Protein AF-A0A6G1T717-F1 (afdb_monomer)

Organism: Acidianus ambivalens (NCBI:txid2283)

Secondary structure (DSSP, 8-state):
-TGGGTPPPHHHHHHHHHHHHTT--SSSPPTTSSB--EEETTEEEPPB-GGGGGGG-PPPSS--SSPPTT-----------S---------TT--------

pLDDT: mean 82.43, std 9.7, range [46.97, 95.69]

Sequence (101 aa):
AIQAGGGAGLGDATGRWGTAVALLPVPGSPSGFAYPARTDSGFSIPALNGPSYSSQRSMPTSVPATLQGFGQFPVARGTKAGTYSETITVPAYSTVSIIIH

Solvent-accessible surface area (backbone atoms only — not comparable to full-atom values): 6892 Å² total; per-residue (Å²): 110,59,49,82,72,76,41,68,48,73,67,56,46,51,54,39,48,45,29,58,71,49,34,39,38,47,75,67,44,56,92,76,44,41,42,63,59,47,75,57,98,89,42,81,43,75,54,52,49,24,65,84,47,53,90,81,54,90,71,74,90,66,86,61,88,69,72,56,90,92,58,78,84,58,78,84,87,72,91,79,79,84,89,83,86,84,89,81,91,74,48,84,98,65,86,89,84,88,86,82,101

Structure (mmCIF, N/CA/C/O backbone):
data_AF-A0A6G1T717-F1
#
_entry.id   AF-A0A6G1T717-F1
#
loop_
_atom_site.group_PDB
_atom_site.id
_atom_site.type_symbol
_atom_site.label_atom_id
_atom_site.label_alt_id
_atom_site.label_comp_id
_atom_site.label_asym_id
_atom_site.label_entity_id
_atom_site.label_seq_id
_atom_site.pdbx_PDB_ins_code
_atom_site.Cartn_x
_atom_site.Cartn_y
_atom_site.Cartn_z
_atom_site.occupancy
_atom_site.B_iso_or_equiv
_atom_site.auth_seq_id
_atom_site.auth_comp_id
_atom_site.auth_asym_id
_atom_site.auth_atom_id
_atom_site.pdbx_PDB_model_num
ATOM 1 N N . ALA A 1 1 ? 21.125 9.984 -5.805 1.00 52.44 1 ALA A N 1
ATOM 2 C CA . ALA A 1 1 ? 21.301 9.093 -6.972 1.00 52.44 1 ALA A CA 1
ATOM 3 C C . ALA A 1 1 ? 19.981 8.852 -7.717 1.00 52.44 1 ALA A C 1
ATOM 5 O O . ALA A 1 1 ? 19.882 9.314 -8.839 1.00 52.44 1 ALA A O 1
ATOM 6 N N . ILE A 1 2 ? 18.951 8.237 -7.106 1.00 48.66 2 ILE A N 1
ATOM 7 C CA . ILE A 1 2 ? 17.668 7.921 -7.786 1.00 48.66 2 ILE A CA 1
ATOM 8 C C . ILE A 1 2 ? 16.903 9.177 -8.260 1.00 48.66 2 ILE A C 1
ATOM 10 O O . ILE A 1 2 ? 16.562 9.269 -9.433 1.00 48.66 2 ILE A O 1
ATOM 14 N N . GLN A 1 3 ? 16.701 10.180 -7.394 1.00 46.97 3 GLN A N 1
ATOM 15 C CA . GLN A 1 3 ? 16.028 11.438 -7.779 1.00 46.97 3 GLN A CA 1
ATOM 16 C C . GLN A 1 3 ? 16.801 12.244 -8.837 1.00 46.97 3 GLN A C 1
ATOM 18 O O . GLN A 1 3 ? 16.205 12.833 -9.730 1.00 46.97 3 GLN A O 1
ATOM 23 N N . ALA A 1 4 ? 18.136 12.244 -8.763 1.00 49.06 4 ALA A N 1
ATOM 24 C CA . ALA A 1 4 ? 18.994 13.009 -9.673 1.00 49.06 4 ALA A CA 1
ATOM 25 C C . ALA A 1 4 ? 18.978 12.476 -11.121 1.00 49.06 4 ALA A C 1
ATOM 27 O O . ALA A 1 4 ? 19.350 13.202 -12.034 1.00 49.06 4 ALA A O 1
ATOM 28 N N . GLY A 1 5 ? 18.528 11.234 -11.333 1.00 53.25 5 GLY A N 1
ATOM 29 C CA . GLY A 1 5 ? 18.289 10.651 -12.657 1.00 53.25 5 GLY A CA 1
ATOM 30 C C . GLY A 1 5 ? 16.833 10.749 -13.131 1.00 53.25 5 GLY A C 1
ATOM 31 O O . GLY A 1 5 ? 16.454 10.005 -14.028 1.00 53.25 5 GLY A O 1
ATOM 32 N N . GLY A 1 6 ? 15.999 11.588 -12.499 1.00 57.72 6 GLY A N 1
ATOM 33 C CA . GLY A 1 6 ? 14.564 11.700 -12.800 1.00 57.72 6 GLY A CA 1
ATOM 34 C C . GLY A 1 6 ? 13.689 10.614 -12.157 1.00 57.72 6 GLY A C 1
ATOM 35 O O . GLY A 1 6 ? 12.521 10.468 -12.512 1.00 57.72 6 GLY A O 1
ATOM 36 N N . GLY A 1 7 ? 14.240 9.832 -11.224 1.00 63.00 7 GLY A N 1
ATOM 37 C CA . GLY A 1 7 ? 13.508 8.799 -10.493 1.00 63.00 7 GLY A CA 1
ATOM 38 C C . GLY A 1 7 ? 12.598 9.356 -9.393 1.00 63.00 7 GLY A C 1
ATOM 39 O O . GLY A 1 7 ? 12.744 10.494 -8.947 1.00 63.00 7 GLY A O 1
ATOM 40 N N . ALA A 1 8 ? 11.670 8.516 -8.928 1.00 69.56 8 ALA A N 1
ATOM 41 C CA . ALA A 1 8 ? 10.727 8.849 -7.860 1.00 69.56 8 ALA A CA 1
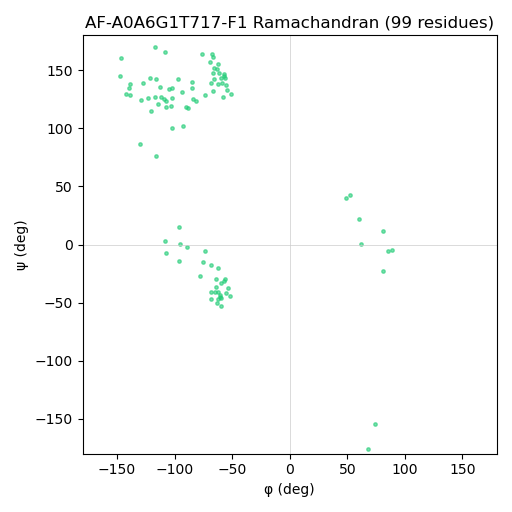ATOM 42 C C . ALA A 1 8 ? 11.446 9.287 -6.569 1.00 69.56 8 ALA A C 1
ATOM 44 O O . ALA A 1 8 ? 12.510 8.758 -6.225 1.00 69.56 8 ALA A O 1
ATOM 45 N N . GLY A 1 9 ? 10.856 10.237 -5.835 1.00 80.38 9 GLY A N 1
ATOM 46 C CA . GLY A 1 9 ? 11.368 10.615 -4.522 1.00 80.38 9 GLY A CA 1
ATOM 47 C C . GLY A 1 9 ? 11.210 9.509 -3.485 1.00 80.38 9 GLY A C 1
ATOM 48 O O . GLY A 1 9 ? 10.444 8.574 -3.690 1.00 80.38 9 GLY A O 1
ATOM 49 N N . LEU A 1 10 ? 11.918 9.607 -2.352 1.00 79.88 10 LEU A N 1
ATOM 50 C CA . LEU A 1 10 ? 11.825 8.595 -1.287 1.00 79.88 10 LEU A CA 1
ATOM 51 C C . LEU A 1 10 ? 10.3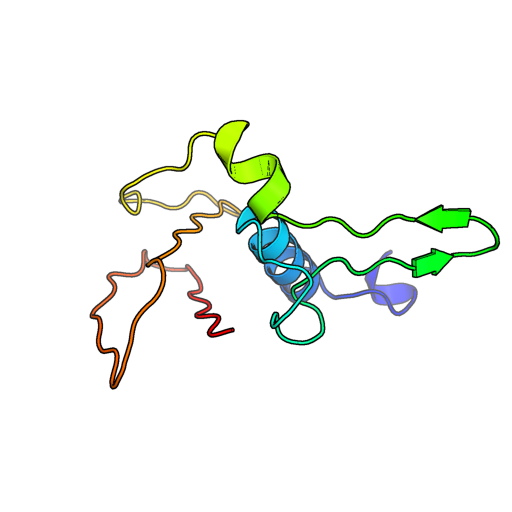75 8.389 -0.823 1.00 79.88 10 LEU A C 1
ATOM 53 O O . LEU A 1 10 ? 9.953 7.249 -0.646 1.00 79.88 10 LEU A O 1
ATOM 57 N N . GLY A 1 11 ? 9.609 9.475 -0.673 1.00 75.81 11 GLY A N 1
ATOM 58 C CA . GLY A 1 11 ? 8.187 9.412 -0.326 1.00 75.81 11 GLY A CA 1
ATOM 59 C C . GLY A 1 11 ? 7.377 8.634 -1.365 1.00 75.81 11 GLY A C 1
ATOM 60 O O . GLY A 1 11 ? 6.728 7.650 -1.021 1.00 75.81 11 GLY A O 1
ATOM 61 N N . ASP A 1 12 ? 7.500 9.003 -2.641 1.00 74.19 12 ASP A N 1
ATOM 62 C CA . ASP A 1 12 ? 6.802 8.340 -3.751 1.00 74.19 12 ASP A CA 1
ATOM 63 C C . ASP A 1 12 ? 7.181 6.860 -3.873 1.00 74.19 12 ASP A C 1
ATOM 65 O O . ASP A 1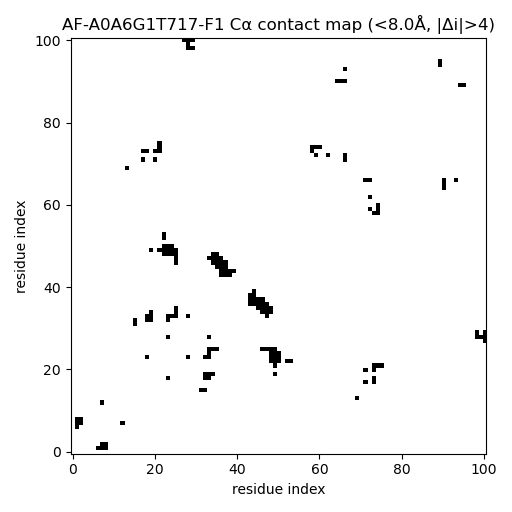 12 ? 6.324 5.997 -4.064 1.00 74.19 12 ASP A O 1
ATOM 69 N N . ALA A 1 13 ? 8.472 6.548 -3.746 1.00 78.19 13 ALA A N 1
ATOM 70 C CA . ALA A 1 13 ? 8.981 5.186 -3.800 1.00 78.19 13 ALA A CA 1
ATOM 71 C C . ALA A 1 13 ? 8.457 4.345 -2.627 1.00 78.19 13 ALA A C 1
ATOM 73 O O . ALA A 1 13 ? 8.060 3.199 -2.829 1.00 78.19 13 ALA A O 1
ATOM 74 N N . T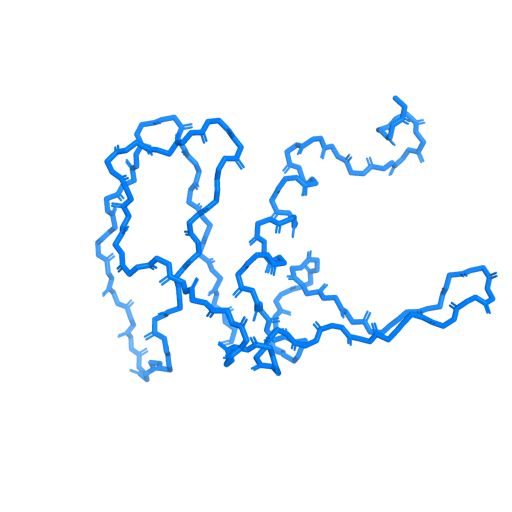HR A 1 14 ? 8.396 4.922 -1.424 1.00 79.12 14 THR A N 1
ATOM 75 C CA . THR A 1 14 ? 7.865 4.249 -0.229 1.00 79.12 14 THR A CA 1
ATOM 76 C C . THR A 1 14 ? 6.359 4.015 -0.348 1.00 79.12 14 THR A C 1
ATOM 78 O O . THR A 1 14 ? 5.888 2.926 -0.029 1.00 79.12 14 THR A O 1
ATOM 81 N N . GLY A 1 15 ? 5.606 4.987 -0.871 1.00 75.12 15 GLY A N 1
ATOM 82 C CA . GLY A 1 15 ? 4.172 4.836 -1.133 1.00 75.12 15 GLY A CA 1
ATOM 83 C C . GLY A 1 15 ? 3.876 3.736 -2.157 1.00 75.12 15 GLY A C 1
ATOM 84 O O . GLY A 1 15 ? 3.053 2.858 -1.902 1.00 75.12 15 GLY A O 1
ATOM 85 N N . ARG A 1 16 ? 4.608 3.719 -3.281 1.00 74.44 16 ARG A N 1
ATOM 86 C CA . ARG A 1 16 ? 4.507 2.658 -4.305 1.00 74.44 16 ARG A CA 1
ATOM 87 C C . ARG A 1 16 ? 4.889 1.285 -3.758 1.00 74.44 16 ARG A C 1
ATOM 89 O O . ARG A 1 16 ? 4.237 0.292 -4.059 1.00 74.44 16 ARG A O 1
ATOM 96 N N . TRP A 1 17 ? 5.931 1.219 -2.931 1.00 78.81 17 TRP A N 1
ATOM 97 C CA . TRP A 1 17 ? 6.294 -0.019 -2.247 1.00 78.81 17 TRP A CA 1
ATOM 98 C C . TRP A 1 17 ? 5.159 -0.509 -1.342 1.00 78.81 17 TRP A C 1
ATOM 100 O O . TRP A 1 17 ? 4.795 -1.681 -1.402 1.00 78.81 17 TRP A O 1
ATOM 110 N N . GLY A 1 18 ? 4.541 0.385 -0.565 1.00 80.31 18 GLY A N 1
ATOM 111 C CA . GLY A 1 18 ? 3.397 0.061 0.288 1.00 80.31 18 GLY A CA 1
ATOM 112 C C . GLY A 1 18 ? 2.249 -0.614 -0.469 1.00 80.31 18 GLY A C 1
ATOM 113 O O . GLY A 1 18 ? 1.663 -1.572 0.040 1.00 80.31 18 GLY A O 1
ATOM 114 N N . THR A 1 19 ? 1.970 -0.214 -1.713 1.00 73.94 19 THR A N 1
ATOM 115 C CA . THR A 1 19 ? 0.916 -0.857 -2.517 1.00 73.94 19 THR A CA 1
ATOM 116 C C . THR A 1 19 ? 1.313 -2.194 -3.122 1.00 73.94 19 THR A C 1
ATOM 118 O O . THR A 1 19 ? 0.455 -3.068 -3.257 1.00 73.94 19 THR A O 1
ATOM 121 N N . ALA A 1 20 ? 2.605 -2.425 -3.373 1.00 77.56 20 ALA A N 1
ATOM 122 C CA . ALA A 1 20 ? 3.121 -3.772 -3.623 1.00 77.56 20 ALA A CA 1
ATOM 123 C C . ALA A 1 20 ? 2.849 -4.685 -2.422 1.00 77.56 20 ALA A C 1
ATOM 125 O O . ALA A 1 20 ? 2.328 -5.793 -2.564 1.00 77.56 20 ALA A O 1
ATOM 126 N N . VAL A 1 21 ? 3.140 -4.185 -1.213 1.00 82.12 21 VAL A N 1
ATOM 127 C CA . VAL A 1 21 ? 2.856 -4.909 0.029 1.00 82.12 21 VAL A CA 1
ATOM 128 C C . VAL A 1 21 ? 1.346 -5.096 0.201 1.00 82.12 21 VAL A C 1
ATOM 130 O O . VAL A 1 21 ? 0.946 -6.123 0.729 1.00 82.12 21 VAL A O 1
ATOM 133 N N . ALA A 1 22 ? 0.484 -4.211 -0.299 1.00 84.94 22 ALA A N 1
ATOM 134 C CA . ALA A 1 22 ? -0.969 -4.390 -0.246 1.00 84.94 22 ALA A CA 1
ATOM 135 C C . ALA A 1 22 ? -1.537 -5.450 -1.209 1.00 84.94 22 ALA A C 1
ATOM 137 O O . ALA A 1 22 ? -2.721 -5.760 -1.106 1.00 84.94 22 ALA A O 1
ATOM 138 N N . LEU A 1 23 ? -0.716 -6.039 -2.092 1.00 84.94 23 LEU A N 1
ATOM 139 C CA . LEU A 1 23 ? -1.149 -7.024 -3.094 1.00 84.94 23 LEU A CA 1
ATOM 140 C C . LEU A 1 23 ? -2.325 -6.521 -3.948 1.00 84.94 23 LEU A C 1
ATOM 142 O O . LEU A 1 23 ? -3.262 -7.272 -4.228 1.00 84.94 23 LEU A O 1
ATOM 146 N N . LEU A 1 24 ? -2.276 -5.255 -4.369 1.00 87.25 24 LEU A N 1
ATOM 147 C CA . LEU A 1 24 ? -3.314 -4.710 -5.238 1.00 87.25 24 LEU A CA 1
ATOM 148 C C . LEU A 1 24 ? -3.410 -5.496 -6.565 1.00 87.25 24 LEU A C 1
ATOM 150 O O . LEU A 1 24 ? -2.386 -5.947 -7.096 1.00 87.25 24 LEU A O 1
ATOM 154 N N . PRO A 1 25 ? -4.627 -5.686 -7.107 1.00 88.94 25 PRO A N 1
ATOM 155 C CA . PRO A 1 25 ? -4.814 -6.322 -8.407 1.00 88.94 25 PRO A CA 1
ATOM 156 C C . PRO A 1 25 ? -4.236 -5.456 -9.528 1.00 88.94 25 PRO A C 1
ATOM 158 O O . PRO A 1 25 ? -4.220 -4.233 -9.428 1.00 88.94 25 PRO A O 1
ATOM 161 N N . VAL A 1 26 ? -3.795 -6.061 -10.633 1.00 89.44 26 VAL A N 1
ATOM 162 C CA . VAL A 1 26 ? -3.457 -5.262 -11.828 1.00 89.44 26 VAL A CA 1
ATOM 163 C C . VAL A 1 26 ? -4.708 -4.631 -12.451 1.00 89.44 26 VAL A C 1
ATOM 165 O O . VAL A 1 26 ? -4.680 -3.431 -12.725 1.00 89.44 26 VAL A O 1
ATOM 168 N N . PRO A 1 27 ? -5.818 -5.368 -12.646 1.00 88.75 27 PRO A N 1
ATOM 169 C CA . PRO A 1 27 ? -7.072 -4.762 -13.084 1.00 88.75 27 PRO A CA 1
ATOM 170 C C . PRO A 1 27 ? -7.678 -3.863 -11.997 1.00 88.75 27 PRO A C 1
ATOM 172 O O . PRO A 1 27 ? -7.688 -4.236 -10.827 1.00 88.75 27 PRO A O 1
ATOM 175 N N . GLY A 1 28 ? -8.215 -2.703 -12.383 1.00 84.50 28 GLY A N 1
ATOM 176 C CA . GLY A 1 28 ? -8.975 -1.803 -11.499 1.00 84.50 28 GLY A CA 1
ATOM 177 C C . GLY A 1 28 ? -8.133 -0.891 -10.603 1.00 84.50 28 GLY A C 1
ATOM 178 O O . GLY A 1 28 ? -8.600 0.173 -10.210 1.00 84.50 28 GLY A O 1
ATOM 179 N N . SER A 1 29 ? -6.876 -1.240 -10.320 1.00 86.69 29 SER A N 1
ATOM 180 C CA . SER A 1 29 ? -6.014 -0.398 -9.485 1.00 86.69 29 SER A CA 1
ATOM 181 C C . SER A 1 29 ? -5.692 0.953 -10.133 1.00 86.69 29 SER A C 1
ATOM 183 O O . SER A 1 29 ? -5.420 1.006 -11.338 1.00 86.69 29 SER A O 1
ATOM 185 N N . PRO A 1 30 ? -5.626 2.048 -9.350 1.00 80.94 30 PRO A N 1
ATOM 186 C CA . PRO A 1 30 ? -5.252 3.348 -9.889 1.00 80.94 30 PRO A CA 1
ATOM 187 C C . PRO A 1 30 ? -3.820 3.352 -10.446 1.00 80.94 30 PRO A C 1
ATOM 189 O O . PRO A 1 30 ? -2.935 2.624 -9.979 1.00 80.94 30 PRO A O 1
ATOM 192 N N . SER A 1 31 ? -3.582 4.205 -11.445 1.00 80.81 31 SER A N 1
ATOM 193 C CA . SER A 1 31 ? -2.276 4.320 -12.103 1.00 80.81 31 SER A CA 1
ATOM 194 C C . SER A 1 31 ? -1.153 4.581 -11.093 1.00 80.81 31 SER A C 1
ATOM 196 O O . SER A 1 31 ? -1.275 5.429 -10.211 1.00 80.81 31 SER A O 1
ATOM 198 N N . GLY A 1 32 ? -0.052 3.838 -11.226 1.00 78.19 32 GLY A N 1
ATOM 199 C CA . GLY A 1 32 ? 1.112 3.939 -10.343 1.00 78.19 32 GLY A CA 1
ATOM 200 C C . GLY A 1 32 ? 1.043 3.110 -9.057 1.00 78.19 32 GLY A C 1
ATOM 201 O O . GLY A 1 32 ? 2.052 3.045 -8.359 1.00 78.19 32 GLY A O 1
ATOM 202 N N . PHE A 1 33 ? -0.083 2.450 -8.763 1.00 78.62 33 PHE A N 1
ATOM 203 C CA . PHE A 1 33 ? -0.244 1.616 -7.563 1.00 78.62 33 PHE A CA 1
ATOM 204 C C . PHE A 1 33 ? -0.255 0.106 -7.834 1.00 78.62 33 PHE A C 1
ATOM 206 O O . PHE A 1 33 ? -0.194 -0.682 -6.890 1.00 78.62 33 PHE A O 1
ATOM 213 N N . ALA A 1 34 ? -0.271 -0.294 -9.106 1.00 85.12 34 ALA A N 1
ATOM 214 C CA . ALA A 1 34 ? -0.126 -1.677 -9.549 1.00 85.12 34 ALA A CA 1
ATOM 215 C C . ALA A 1 34 ? 1.134 -1.882 -10.401 1.00 85.12 34 ALA A C 1
ATOM 217 O O . ALA A 1 34 ? 1.785 -0.929 -10.836 1.00 85.12 34 ALA A O 1
ATOM 218 N N . TYR A 1 35 ? 1.444 -3.152 -10.666 1.00 87.62 35 TYR A N 1
ATOM 219 C CA . TYR A 1 35 ? 2.599 -3.593 -11.446 1.00 87.62 35 TYR A CA 1
ATOM 220 C C . TYR A 1 35 ? 2.133 -4.301 -12.728 1.00 87.62 35 TYR A C 1
ATOM 222 O O . TYR A 1 35 ? 2.141 -5.534 -12.786 1.00 87.62 35 TYR A O 1
ATOM 230 N N . PRO A 1 36 ? 1.671 -3.554 -13.750 1.00 89.44 36 PRO A N 1
ATOM 231 C CA . PRO A 1 36 ? 1.305 -4.142 -15.032 1.00 89.44 36 PRO A CA 1
ATOM 232 C C . PRO A 1 36 ? 2.539 -4.703 -15.748 1.00 89.44 36 PRO A C 1
ATOM 234 O O . PRO A 1 36 ? 3.675 -4.321 -15.457 1.00 89.44 36 PRO A O 1
ATOM 237 N N . ALA A 1 37 ? 2.303 -5.593 -16.712 1.00 92.44 37 ALA A N 1
ATOM 238 C CA . ALA A 1 37 ? 3.365 -6.080 -17.582 1.00 92.44 37 ALA A CA 1
ATOM 239 C C . ALA A 1 37 ? 4.000 -4.903 -18.333 1.00 92.44 37 ALA A C 1
ATOM 241 O O . ALA A 1 37 ? 3.295 -4.000 -18.792 1.00 92.44 37 ALA A O 1
ATOM 242 N N . ARG A 1 38 ? 5.326 -4.914 -18.463 1.00 91.44 38 ARG A N 1
ATOM 243 C CA . ARG A 1 38 ? 6.064 -3.862 -19.168 1.00 91.44 38 ARG A CA 1
ATOM 244 C C . ARG A 1 38 ? 7.292 -4.414 -19.877 1.00 91.44 38 ARG A C 1
ATOM 246 O O . ARG A 1 38 ? 7.778 -5.492 -19.542 1.00 91.44 38 ARG A O 1
ATOM 253 N N . THR A 1 39 ? 7.783 -3.656 -20.852 1.00 94.88 39 THR A N 1
ATOM 254 C CA . THR A 1 39 ? 9.029 -3.959 -21.562 1.00 94.88 39 THR A CA 1
ATOM 255 C C . THR A 1 39 ? 10.048 -2.875 -21.258 1.00 94.88 39 THR A C 1
ATOM 257 O O . THR A 1 39 ? 9.806 -1.715 -21.576 1.00 94.88 39 THR A O 1
ATOM 260 N N . ASP A 1 40 ? 11.185 -3.262 -20.686 1.00 90.62 40 ASP A N 1
ATOM 261 C CA . ASP A 1 40 ? 12.278 -2.352 -20.341 1.00 90.62 40 ASP A CA 1
ATOM 262 C C . ASP A 1 40 ? 13.544 -2.799 -21.082 1.00 90.62 40 ASP A C 1
ATOM 264 O O . ASP A 1 40 ? 14.061 -3.885 -20.829 1.00 90.62 40 ASP A O 1
ATOM 268 N N . SER A 1 41 ? 14.049 -1.982 -22.012 1.00 90.88 41 SER A N 1
ATOM 269 C CA . SER A 1 41 ? 15.320 -2.224 -22.726 1.00 90.88 41 SER A CA 1
ATOM 270 C C . SER A 1 41 ? 15.476 -3.640 -23.314 1.00 90.88 41 SER A C 1
ATOM 272 O O . SER A 1 41 ? 16.547 -4.236 -23.243 1.00 90.88 41 SER A O 1
ATOM 274 N N . GLY A 1 42 ? 14.398 -4.192 -23.883 1.00 91.50 42 GLY A N 1
ATOM 275 C CA . GLY A 1 42 ? 14.381 -5.533 -24.485 1.00 91.50 42 GLY A CA 1
ATOM 276 C C . GLY A 1 42 ? 14.026 -6.675 -23.524 1.00 91.50 42 GLY A C 1
ATOM 277 O O . GLY A 1 42 ? 13.848 -7.805 -23.972 1.00 91.50 42 GLY A O 1
ATOM 278 N N . PHE A 1 43 ? 13.852 -6.400 -22.230 1.00 94.06 43 PHE A N 1
ATOM 279 C CA . PHE A 1 43 ? 13.370 -7.376 -21.255 1.00 94.06 43 PHE A CA 1
ATOM 280 C C . PHE A 1 43 ? 11.858 -7.281 -21.086 1.00 94.06 43 PHE A C 1
ATOM 282 O O . PHE A 1 43 ? 11.318 -6.199 -20.856 1.00 94.06 43 PHE A O 1
ATOM 289 N N . SER A 1 44 ? 11.180 -8.427 -21.151 1.00 95.69 44 SER A N 1
ATOM 290 C CA . SER A 1 44 ? 9.760 -8.537 -20.810 1.00 95.69 44 SER A CA 1
ATOM 291 C C . SER A 1 44 ? 9.605 -8.826 -19.321 1.00 95.69 44 SER A C 1
ATOM 293 O O . SER A 1 44 ? 10.046 -9.867 -18.836 1.00 95.69 44 SER A O 1
ATOM 295 N N . ILE A 1 45 ? 8.963 -7.909 -18.602 1.00 92.62 45 ILE A N 1
ATOM 296 C CA . ILE A 1 45 ? 8.644 -8.050 -17.183 1.00 92.62 45 ILE A CA 1
ATOM 297 C C . ILE A 1 45 ? 7.153 -8.393 -17.078 1.00 92.62 45 ILE A C 1
ATOM 299 O O . ILE A 1 45 ? 6.318 -7.605 -17.540 1.00 92.62 45 ILE A O 1
ATOM 303 N N . PRO A 1 46 ? 6.787 -9.554 -16.503 1.00 92.38 46 PRO A N 1
ATOM 304 C CA . PRO A 1 46 ? 5.391 -9.941 -16.377 1.00 92.38 46 PRO A CA 1
ATOM 305 C C . PRO A 1 46 ? 4.657 -9.046 -15.377 1.00 92.38 46 PRO A C 1
ATOM 307 O O . PRO A 1 46 ? 5.249 -8.456 -14.473 1.00 92.38 46 PRO A O 1
ATOM 310 N N . ALA A 1 47 ? 3.338 -8.987 -15.531 1.00 91.12 47 ALA A N 1
ATOM 311 C CA . ALA A 1 47 ? 2.468 -8.347 -14.560 1.00 91.12 47 ALA A CA 1
ATOM 312 C C . ALA A 1 47 ? 2.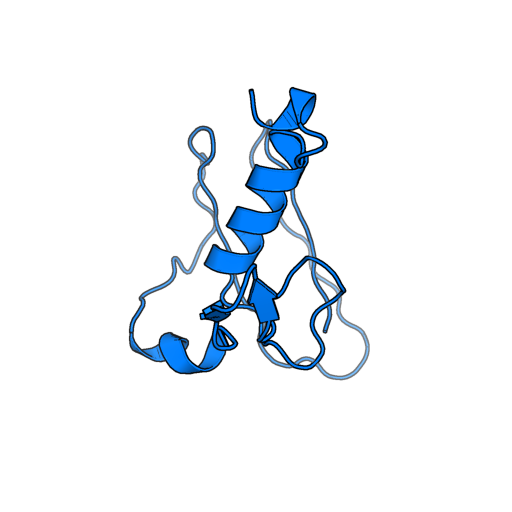557 -9.068 -13.205 1.00 91.12 47 ALA A C 1
ATOM 314 O O . ALA A 1 47 ? 2.521 -10.299 -13.155 1.00 91.12 47 ALA A O 1
ATOM 315 N N . LEU A 1 48 ? 2.597 -8.311 -12.109 1.00 88.81 48 LEU A N 1
ATOM 316 C CA . LEU A 1 48 ? 2.492 -8.858 -10.758 1.00 88.81 48 LEU A CA 1
ATOM 317 C C . LEU A 1 48 ? 1.077 -8.612 -10.234 1.00 88.81 48 LEU A C 1
ATOM 319 O O . LEU A 1 48 ? 0.734 -7.512 -9.804 1.00 88.81 48 LEU A O 1
ATOM 323 N N . ASN A 1 49 ? 0.246 -9.654 -10.301 1.00 89.62 49 ASN A N 1
ATOM 324 C CA . ASN A 1 49 ? -1.132 -9.613 -9.823 1.00 89.62 49 ASN A CA 1
ATOM 325 C C . ASN A 1 49 ? -1.210 -10.084 -8.370 1.00 89.62 49 ASN A C 1
ATOM 327 O O . ASN A 1 49 ? -1.181 -11.284 -8.103 1.00 89.62 49 ASN A O 1
ATOM 331 N N . GLY A 1 50 ? -1.327 -9.141 -7.436 1.00 87.56 50 GLY A N 1
ATOM 332 C CA . GLY A 1 50 ? -1.288 -9.417 -6.001 1.00 87.56 50 GLY A CA 1
ATOM 333 C C . GLY A 1 50 ? -2.250 -10.511 -5.502 1.00 87.56 50 GLY A C 1
ATOM 334 O O . GLY A 1 50 ? -1.792 -11.388 -4.764 1.00 87.56 50 GLY A O 1
ATOM 335 N N . PRO A 1 51 ? -3.533 -10.551 -5.925 1.00 88.06 51 PRO A N 1
ATOM 336 C CA . PRO A 1 51 ? -4.478 -11.580 -5.485 1.00 88.06 51 PRO A CA 1
ATOM 337 C C . PRO A 1 51 ? -4.020 -13.016 -5.756 1.00 88.06 51 PRO A C 1
ATOM 339 O O . PRO A 1 51 ? -4.339 -13.906 -4.967 1.00 88.06 51 PRO A O 1
ATOM 342 N N . SER A 1 52 ? -3.220 -13.237 -6.806 1.00 91.06 52 SER A N 1
ATOM 343 C CA . SER A 1 52 ? -2.653 -14.550 -7.135 1.00 91.06 52 SER A CA 1
ATOM 344 C C . SER A 1 52 ? -1.724 -15.100 -6.044 1.00 91.06 52 SER A C 1
ATOM 346 O O . SER A 1 52 ? -1.511 -16.305 -5.982 1.00 91.06 52 SER A O 1
ATOM 348 N N . TYR A 1 53 ? -1.201 -14.233 -5.172 1.00 87.56 53 TYR A N 1
ATOM 349 C CA . TYR A 1 53 ? -0.259 -14.572 -4.099 1.00 87.56 53 TYR A CA 1
ATOM 350 C C . TYR A 1 53 ? -0.897 -14.510 -2.703 1.00 87.56 53 TYR A C 1
ATOM 352 O O . TYR A 1 53 ? -0.215 -14.698 -1.696 1.00 87.56 53 TYR A O 1
ATOM 360 N N . SER A 1 54 ? -2.203 -14.233 -2.613 1.00 84.50 54 SER A N 1
ATOM 361 C CA . SER A 1 54 ? -2.906 -14.028 -1.337 1.00 84.50 54 SER A CA 1
ATOM 362 C C . SER A 1 54 ? -2.844 -15.243 -0.404 1.00 84.50 54 SER A C 1
ATOM 364 O O . SER A 1 54 ? -2.733 -15.079 0.807 1.00 84.50 54 SER A O 1
ATOM 366 N N . SER A 1 55 ? -2.836 -16.457 -0.956 1.00 87.25 55 SER A N 1
ATOM 367 C CA . SER A 1 55 ? -2.711 -17.709 -0.198 1.00 87.25 55 SER A CA 1
ATOM 368 C C . SER A 1 55 ? -1.293 -17.994 0.303 1.00 87.25 55 SER A C 1
ATOM 370 O O . SER A 1 55 ? -1.107 -18.843 1.171 1.00 87.25 55 SER A O 1
ATOM 372 N N . GLN A 1 56 ? -0.286 -17.301 -0.229 1.00 88.75 56 GLN A N 1
ATOM 373 C CA . GLN A 1 56 ? 1.127 -17.538 0.073 1.00 88.75 56 GLN A CA 1
ATOM 374 C C . GLN A 1 56 ? 1.659 -16.610 1.168 1.00 88.75 56 GLN A C 1
ATOM 376 O O . GLN A 1 56 ? 2.838 -16.673 1.515 1.00 88.75 56 GLN A O 1
ATOM 381 N N . ARG A 1 57 ? 0.811 -15.730 1.715 1.00 79.19 57 ARG A N 1
ATOM 382 C CA . ARG A 1 57 ? 1.221 -14.738 2.706 1.00 79.19 57 ARG A CA 1
ATOM 383 C C . ARG A 1 57 ? 0.163 -14.530 3.781 1.00 79.19 57 ARG A C 1
ATOM 385 O O . ARG A 1 57 ? -0.977 -14.192 3.485 1.00 79.19 57 ARG A O 1
ATOM 392 N N . SER A 1 58 ? 0.590 -14.595 5.038 1.00 79.56 58 SER A N 1
ATOM 393 C CA . SER A 1 58 ? -0.227 -14.185 6.181 1.00 79.56 58 SER A CA 1
ATOM 394 C C . SER A 1 58 ? -0.121 -12.678 6.398 1.00 79.56 58 SER A C 1
ATOM 396 O O . SER A 1 58 ? 0.976 -12.135 6.536 1.00 79.56 58 SER A O 1
ATOM 398 N N . MET A 1 59 ? -1.265 -11.998 6.425 1.00 77.56 59 MET A N 1
ATOM 399 C CA . MET A 1 59 ? -1.348 -10.571 6.728 1.00 77.56 59 MET A CA 1
ATOM 400 C C . MET A 1 59 ? -1.696 -10.339 8.199 1.00 77.56 59 MET A C 1
ATOM 402 O O . MET A 1 59 ? -2.528 -11.062 8.748 1.00 77.56 59 MET A O 1
ATOM 406 N N . PRO A 1 60 ? -1.110 -9.313 8.833 1.00 75.81 60 PRO A N 1
ATOM 407 C CA . PRO A 1 60 ? -1.591 -8.811 10.111 1.00 75.81 60 PRO A CA 1
ATOM 408 C C . PRO A 1 60 ? -3.082 -8.431 10.043 1.00 75.81 60 PRO A C 1
ATOM 410 O O . PRO A 1 60 ? -3.523 -7.804 9.081 1.00 75.81 60 PRO A O 1
ATOM 413 N N . THR A 1 61 ? -3.862 -8.787 11.065 1.00 78.06 61 THR A N 1
ATOM 414 C CA . THR A 1 61 ? -5.318 -8.540 11.102 1.00 78.06 61 THR A CA 1
ATOM 415 C C . THR A 1 61 ? -5.709 -7.263 11.850 1.00 78.06 61 THR A C 1
ATOM 417 O O . THR A 1 61 ? -6.837 -6.796 11.708 1.00 78.06 61 THR A O 1
ATOM 420 N N . SER A 1 62 ? -4.792 -6.666 12.616 1.00 79.69 62 SER A N 1
ATOM 421 C CA . SER A 1 62 ? -5.033 -5.468 13.431 1.00 79.69 62 SER A CA 1
ATOM 422 C C . SER A 1 62 ? -3.864 -4.491 13.364 1.00 79.69 62 SER A C 1
ATOM 424 O O . SER A 1 62 ? -2.710 -4.919 13.442 1.00 79.69 62 SER A O 1
ATOM 426 N N . VAL A 1 63 ? -4.163 -3.192 13.257 1.00 77.06 63 VAL A N 1
ATOM 427 C CA . VAL A 1 63 ? -3.140 -2.134 13.214 1.00 77.06 63 VAL A CA 1
ATOM 428 C C . VAL A 1 63 ? -2.295 -2.225 14.491 1.00 77.06 63 VAL A C 1
ATOM 430 O O . VAL A 1 63 ? -2.866 -2.237 15.584 1.00 77.06 63 VAL A O 1
ATOM 433 N N . PRO A 1 64 ? -0.957 -2.307 14.400 1.00 78.75 64 PRO A N 1
ATOM 434 C CA . PRO A 1 64 ? -0.115 -2.300 15.588 1.00 78.75 64 PRO A CA 1
ATOM 435 C C . PRO A 1 64 ? -0.188 -0.935 16.283 1.00 78.75 64 PRO A C 1
ATOM 437 O O . PRO A 1 64 ? -0.285 0.098 15.623 1.00 78.75 64 PRO A O 1
ATOM 440 N N . ALA A 1 65 ? -0.069 -0.918 17.614 1.00 80.75 65 ALA A N 1
ATOM 441 C CA . ALA A 1 65 ? -0.047 0.326 18.394 1.00 80.75 65 ALA A CA 1
ATOM 442 C C . ALA A 1 65 ? 1.072 1.286 17.944 1.00 80.75 65 ALA A C 1
ATOM 444 O O . ALA A 1 65 ? 0.905 2.504 17.983 1.00 80.75 65 ALA A O 1
ATOM 445 N N . THR A 1 66 ? 2.183 0.723 17.461 1.00 81.94 66 THR A N 1
ATOM 446 C CA . THR A 1 66 ? 3.309 1.465 16.897 1.00 81.94 66 THR A CA 1
ATOM 447 C C . THR A 1 66 ? 3.675 0.882 15.542 1.00 81.94 66 THR A C 1
ATOM 449 O O . THR A 1 66 ? 3.994 -0.303 15.433 1.00 81.94 66 THR A O 1
ATOM 452 N N . LEU A 1 67 ? 3.692 1.728 14.515 1.00 83.94 67 LEU A N 1
ATOM 453 C CA . LEU A 1 67 ? 4.281 1.392 13.226 1.00 83.94 67 LEU A CA 1
ATOM 454 C C . LEU A 1 67 ? 5.756 1.810 13.256 1.00 83.94 67 LEU A C 1
ATOM 456 O O . LEU A 1 67 ? 6.063 2.981 13.467 1.00 83.94 67 LEU A O 1
ATOM 460 N N . GLN A 1 68 ? 6.671 0.852 13.100 1.00 84.88 68 GLN A N 1
ATOM 461 C CA . GLN A 1 68 ? 8.104 1.156 13.014 1.00 84.88 68 GLN A CA 1
ATOM 462 C C . GLN A 1 68 ? 8.390 2.030 11.786 1.00 84.88 68 GLN A C 1
ATOM 464 O O . GLN A 1 68 ? 7.635 1.992 10.812 1.00 84.88 68 GLN A O 1
ATOM 469 N N . GLY A 1 69 ? 9.486 2.795 11.809 1.00 84.00 69 GLY A N 1
ATOM 470 C CA . GLY A 1 69 ? 9.893 3.616 10.665 1.00 84.00 69 GLY A CA 1
ATOM 471 C C . GLY A 1 69 ? 9.934 2.795 9.371 1.00 84.00 69 GLY A C 1
ATOM 472 O O . GLY A 1 69 ? 10.499 1.704 9.348 1.00 84.00 69 GLY A O 1
ATOM 473 N N . PHE A 1 70 ? 9.294 3.305 8.315 1.00 80.06 70 PHE A N 1
ATOM 474 C CA . PHE A 1 70 ? 9.100 2.632 7.017 1.00 80.06 70 PHE A CA 1
ATOM 475 C C . PHE A 1 70 ? 8.277 1.327 7.043 1.00 80.06 70 PHE A C 1
ATOM 477 O O . PHE A 1 70 ? 8.044 0.737 5.986 1.00 80.06 70 PHE A O 1
ATOM 484 N N . GLY A 1 71 ? 7.783 0.897 8.207 1.00 84.69 71 GLY A N 1
ATOM 485 C CA . GLY A 1 71 ? 6.858 -0.222 8.343 1.00 84.69 71 GLY A CA 1
ATOM 486 C C . GLY A 1 71 ? 5.550 0.037 7.597 1.00 84.69 71 GLY A C 1
ATOM 487 O O . GLY A 1 71 ? 5.103 1.175 7.478 1.00 84.69 71 GLY A O 1
ATOM 488 N N . GLN A 1 72 ? 4.937 -1.027 7.081 1.00 85.44 72 GLN A N 1
ATOM 489 C CA . GLN A 1 72 ? 3.691 -0.964 6.316 1.00 85.44 72 GLN A CA 1
ATOM 490 C C . GLN A 1 72 ? 2.674 -1.930 6.920 1.00 85.44 72 GLN A C 1
ATOM 492 O O . GLN A 1 72 ? 3.019 -3.057 7.277 1.00 85.44 72 GLN A O 1
ATOM 497 N N . PHE A 1 73 ? 1.418 -1.500 7.002 1.00 87.56 73 PHE A N 1
ATOM 498 C CA . PHE A 1 73 ? 0.305 -2.321 7.468 1.00 87.56 73 PHE A CA 1
ATOM 499 C C . PHE A 1 73 ? -0.844 -2.236 6.453 1.00 87.56 73 PHE A C 1
ATOM 501 O O . PHE A 1 73 ? -1.708 -1.365 6.564 1.00 87.56 73 PHE A O 1
ATOM 508 N N . PRO A 1 74 ? -0.841 -3.082 5.411 1.00 86.62 74 PRO A N 1
ATOM 509 C CA . PRO A 1 74 ? -1.946 -3.124 4.469 1.00 86.62 74 PRO A CA 1
ATOM 510 C C . PRO A 1 74 ? -3.064 -4.026 4.983 1.00 86.62 74 PRO A C 1
ATOM 512 O O . PRO A 1 74 ? -2.816 -5.119 5.491 1.00 86.62 74 PRO A O 1
ATOM 515 N N . VAL A 1 75 ? -4.310 -3.602 4.779 1.00 85.12 75 VAL A N 1
ATOM 516 C CA . VAL A 1 75 ? -5.482 -4.434 5.064 1.00 85.12 75 VAL A CA 1
ATOM 517 C C . VAL A 1 75 ? -6.517 -4.268 3.968 1.00 85.12 75 VAL A C 1
ATOM 519 O O . VAL A 1 75 ? -6.935 -3.155 3.658 1.00 85.12 75 VAL A O 1
ATOM 522 N N . ALA A 1 76 ? -6.982 -5.391 3.430 1.00 82.88 76 ALA A N 1
ATOM 523 C CA . ALA A 1 76 ? -8.113 -5.426 2.518 1.00 82.88 76 ALA A CA 1
ATOM 524 C C . ALA A 1 76 ? -9.429 -5.486 3.307 1.00 82.88 76 ALA A C 1
ATOM 526 O O . ALA A 1 76 ? -9.568 -6.267 4.247 1.00 82.88 76 ALA A O 1
ATOM 527 N N . ARG A 1 77 ? -10.420 -4.681 2.913 1.00 84.75 77 ARG A N 1
ATOM 528 C CA . ARG A 1 77 ? -11.775 -4.706 3.503 1.00 84.75 77 ARG A CA 1
ATOM 529 C C . ARG A 1 77 ? -12.724 -5.680 2.795 1.00 84.75 77 ARG A C 1
ATOM 531 O O . ARG A 1 77 ? -13.864 -5.847 3.237 1.00 84.75 77 ARG A O 1
ATOM 538 N N . GLY A 1 78 ? -12.243 -6.334 1.737 1.00 81.38 78 GLY A N 1
ATOM 539 C CA . GLY A 1 78 ? -13.050 -7.141 0.826 1.00 81.38 78 GLY A CA 1
ATOM 540 C C . GLY A 1 78 ? -14.010 -6.287 -0.004 1.00 81.38 78 GLY A C 1
ATOM 541 O O . GLY A 1 78 ? -14.009 -5.059 0.083 1.00 81.38 78 GLY A O 1
ATOM 542 N N . THR A 1 79 ? -14.846 -6.945 -0.801 1.00 84.50 79 THR A N 1
ATOM 543 C CA . THR A 1 79 ? -15.851 -6.279 -1.635 1.00 84.50 79 THR A CA 1
ATOM 544 C C . THR A 1 79 ? -16.924 -5.620 -0.768 1.00 84.50 79 THR A C 1
ATOM 546 O O . THR A 1 79 ? -17.464 -6.241 0.152 1.00 84.50 79 THR A O 1
ATOM 549 N N . LYS A 1 80 ? -17.245 -4.357 -1.065 1.00 88.88 80 LYS A N 1
ATOM 550 C CA . LYS A 1 80 ? -18.350 -3.603 -0.458 1.00 88.88 80 LYS A CA 1
ATOM 551 C C . LYS A 1 80 ? -19.306 -3.151 -1.556 1.00 88.88 80 LYS A C 1
ATOM 553 O O . LYS A 1 80 ? -18.863 -2.811 -2.647 1.00 88.88 80 LYS A O 1
ATOM 558 N N . ALA A 1 81 ? -20.602 -3.159 -1.263 1.00 89.75 81 ALA A N 1
ATOM 559 C CA . ALA A 1 81 ? -21.645 -2.664 -2.155 1.00 89.75 81 ALA A CA 1
ATOM 560 C C . ALA A 1 81 ? -22.337 -1.454 -1.513 1.00 89.75 81 ALA A C 1
ATOM 562 O O . ALA A 1 81 ? -22.553 -1.441 -0.301 1.00 89.75 81 ALA A O 1
ATOM 563 N N . GLY A 1 82 ? -22.694 -0.457 -2.324 1.00 90.56 82 GLY A N 1
ATOM 564 C CA . GLY A 1 82 ? -23.294 0.789 -1.844 1.00 90.56 82 GLY A CA 1
ATOM 565 C C . GLY A 1 82 ? -22.291 1.712 -1.147 1.00 90.56 82 GLY A C 1
ATOM 566 O O . GLY A 1 82 ? -21.095 1.686 -1.432 1.00 90.56 82 GLY A O 1
ATOM 567 N N . THR A 1 83 ? -22.788 2.558 -0.246 1.00 91.94 83 THR A N 1
ATOM 568 C CA . THR A 1 83 ? -21.960 3.527 0.481 1.00 91.94 83 THR A CA 1
ATOM 569 C C . THR A 1 83 ? -21.104 2.836 1.537 1.00 91.94 83 THR A C 1
ATOM 571 O O . THR A 1 83 ? -21.617 2.112 2.390 1.00 91.94 83 THR A O 1
ATOM 574 N N . TYR A 1 84 ? -19.801 3.117 1.520 1.00 91.06 84 TYR A N 1
ATOM 575 C CA . TYR A 1 84 ? -18.856 2.656 2.531 1.00 91.06 84 TYR A CA 1
ATOM 576 C C . TYR A 1 84 ? -18.464 3.794 3.479 1.00 91.06 84 TYR A C 1
ATOM 578 O O . TYR A 1 84 ? -18.141 4.891 3.031 1.00 91.06 84 TYR A O 1
ATOM 586 N N . SER A 1 85 ? -18.478 3.522 4.785 1.00 93.38 85 SER A N 1
ATOM 587 C CA . SER A 1 85 ? -18.006 4.437 5.828 1.00 93.38 85 SER A CA 1
ATOM 588 C C . SER A 1 85 ? -17.251 3.646 6.894 1.00 93.38 85 SER A C 1
ATOM 590 O O . SER A 1 85 ? -17.705 2.583 7.321 1.00 93.38 85 SER A O 1
ATOM 592 N N . GLU A 1 86 ? -16.092 4.149 7.309 1.00 89.25 86 GLU A N 1
ATOM 593 C CA . GLU A 1 86 ? -15.245 3.548 8.337 1.00 89.25 86 GLU A CA 1
ATOM 594 C C . GLU A 1 86 ? -14.523 4.650 9.121 1.00 89.25 86 GLU A C 1
ATOM 596 O O . GLU A 1 86 ? -14.123 5.669 8.560 1.00 89.25 86 GLU A O 1
ATOM 601 N N . THR A 1 87 ? -14.323 4.430 10.421 1.00 90.88 87 THR A N 1
ATOM 602 C CA . THR A 1 87 ? -13.383 5.209 11.236 1.00 90.88 87 THR A CA 1
ATOM 603 C C . THR A 1 87 ? -12.114 4.394 11.449 1.00 90.88 87 THR A C 1
ATOM 605 O O . THR A 1 87 ? -12.180 3.264 11.927 1.00 90.88 87 THR A O 1
ATOM 608 N N . ILE A 1 88 ? -10.960 4.970 11.108 1.00 85.75 88 ILE A N 1
ATOM 609 C CA . ILE A 1 88 ? -9.655 4.308 11.208 1.00 85.75 88 ILE A CA 1
ATOM 610 C C . ILE A 1 88 ? -8.790 5.070 12.212 1.00 85.75 88 ILE A C 1
ATOM 612 O O . ILE A 1 88 ? -8.581 6.274 12.074 1.00 85.75 88 ILE A O 1
ATOM 616 N N . THR A 1 89 ? -8.251 4.363 13.204 1.00 86.25 89 THR A N 1
ATOM 617 C CA . THR A 1 89 ? -7.225 4.908 14.099 1.00 86.25 89 THR A CA 1
ATOM 618 C C . THR A 1 89 ? -5.860 4.817 13.428 1.00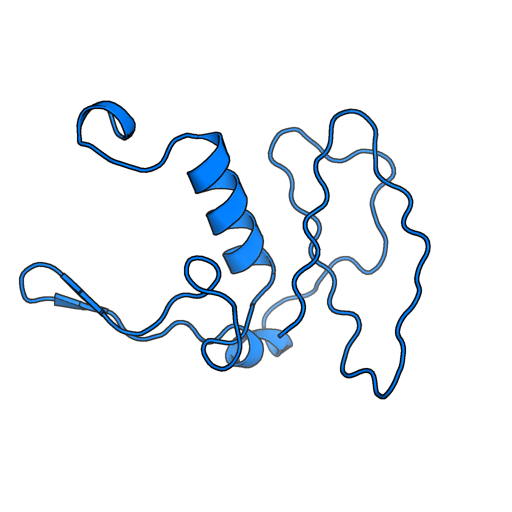 86.25 89 THR A C 1
ATOM 620 O O . THR A 1 89 ? -5.420 3.735 13.039 1.00 86.25 89 THR A O 1
ATOM 623 N N . VAL A 1 90 ? -5.185 5.959 13.306 1.00 85.25 90 VAL A N 1
ATOM 624 C CA . VAL A 1 90 ? -3.892 6.081 12.627 1.00 85.25 90 VAL A CA 1
ATOM 625 C C . VAL A 1 90 ? -2.798 6.334 13.666 1.00 85.25 90 VAL A C 1
ATOM 627 O O . VAL A 1 90 ? -2.931 7.285 14.440 1.00 85.25 90 VAL A O 1
ATOM 630 N N . PRO A 1 91 ? -1.727 5.519 13.718 1.00 84.56 91 PRO A N 1
ATOM 631 C CA . PRO A 1 91 ? -0.599 5.778 14.608 1.00 84.56 91 PRO A CA 1
ATOM 632 C C . PRO A 1 91 ? 0.018 7.160 14.362 1.00 84.56 91 PRO A C 1
ATOM 634 O O . PRO A 1 91 ? 0.074 7.635 13.224 1.00 84.56 91 PRO A O 1
ATOM 637 N N . ALA A 1 92 ? 0.520 7.802 15.418 1.00 84.62 92 ALA A N 1
ATOM 638 C CA . ALA A 1 92 ? 1.182 9.100 15.296 1.00 84.62 92 ALA A CA 1
ATOM 639 C C . ALA A 1 92 ? 2.351 9.044 14.294 1.00 84.62 92 ALA A C 1
ATOM 641 O O . ALA A 1 92 ? 3.065 8.044 14.219 1.00 84.62 92 ALA A O 1
ATOM 642 N N . TYR A 1 93 ? 2.544 10.130 13.537 1.00 84.94 93 TYR A N 1
ATOM 643 C CA . TYR A 1 93 ? 3.609 10.274 12.528 1.00 84.94 93 TYR A CA 1
ATOM 644 C C . TYR A 1 93 ? 3.569 9.245 11.386 1.00 84.94 93 TYR A C 1
ATOM 646 O O . TYR A 1 93 ? 4.580 9.010 10.726 1.00 84.94 93 TYR A O 1
ATOM 654 N N . SER A 1 94 ? 2.408 8.641 11.132 1.00 84.56 94 SER A N 1
ATOM 655 C CA . SER A 1 94 ? 2.199 7.748 9.992 1.00 84.56 94 SER A CA 1
ATOM 656 C C . SER A 1 94 ? 1.317 8.393 8.919 1.00 84.56 94 SER A C 1
ATOM 658 O O . SER A 1 94 ? 0.688 9.428 9.137 1.00 84.56 94 SER A O 1
ATOM 660 N N . THR A 1 95 ? 1.307 7.799 7.726 1.00 83.44 95 THR A N 1
ATOM 661 C CA . THR A 1 95 ? 0.437 8.199 6.613 1.00 83.44 95 THR A CA 1
ATOM 662 C C . THR A 1 95 ? -0.565 7.086 6.345 1.00 83.44 95 THR A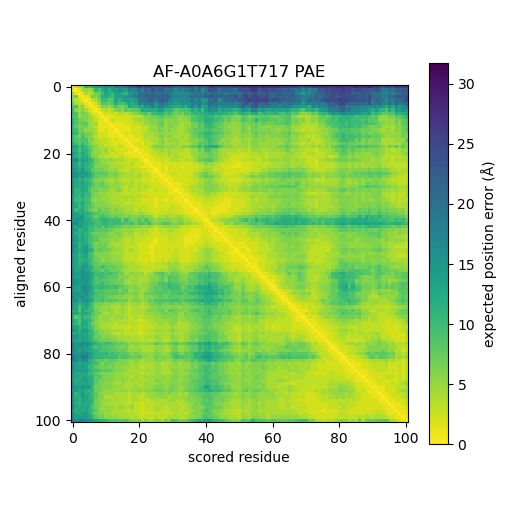 C 1
ATOM 664 O O . THR A 1 95 ? -0.185 5.918 6.284 1.00 83.44 95 THR A O 1
ATOM 667 N N . VAL A 1 96 ? -1.833 7.449 6.147 1.00 86.00 96 VAL A N 1
ATOM 668 C CA . VAL A 1 96 ? -2.859 6.542 5.625 1.00 86.00 96 VAL A CA 1
ATOM 669 C C . VAL A 1 96 ? -3.100 6.837 4.153 1.00 86.00 96 VAL A C 1
ATOM 671 O O . VAL A 1 96 ? -3.256 7.986 3.749 1.00 86.00 96 VAL A O 1
ATOM 674 N N . SER A 1 97 ? -3.164 5.775 3.355 1.00 82.69 97 SER A N 1
ATOM 675 C CA . SER A 1 97 ? -3.602 5.816 1.963 1.00 82.69 97 SER A CA 1
ATOM 676 C C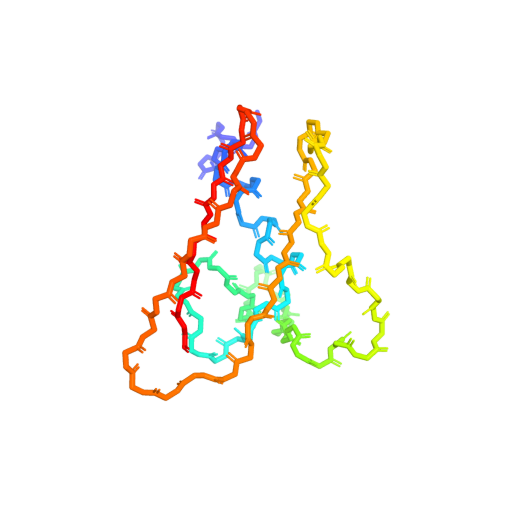 . SER A 1 97 ? -4.767 4.851 1.791 1.00 82.69 97 SER A C 1
ATOM 678 O O . SER A 1 97 ? -4.660 3.678 2.146 1.00 82.69 97 SER A O 1
ATOM 680 N N . ILE A 1 98 ? -5.883 5.354 1.266 1.00 86.25 98 ILE A N 1
ATOM 681 C CA . ILE A 1 98 ? -7.088 4.568 0.997 1.00 86.25 98 ILE A CA 1
ATOM 682 C C . ILE A 1 98 ? -7.185 4.402 -0.514 1.00 86.25 98 ILE A C 1
ATOM 684 O O . ILE A 1 98 ? -7.291 5.388 -1.240 1.00 86.25 98 ILE A O 1
ATOM 688 N N . ILE A 1 99 ? -7.131 3.155 -0.980 1.00 82.25 99 ILE A N 1
ATOM 689 C CA . ILE A 1 99 ? -7.309 2.814 -2.390 1.00 82.25 99 ILE A CA 1
ATOM 690 C C . ILE A 1 99 ? -8.664 2.136 -2.560 1.00 82.25 99 ILE A C 1
ATOM 692 O O . ILE A 1 99 ? -8.935 1.113 -1.932 1.00 82.25 99 ILE A O 1
ATOM 696 N N . ILE A 1 100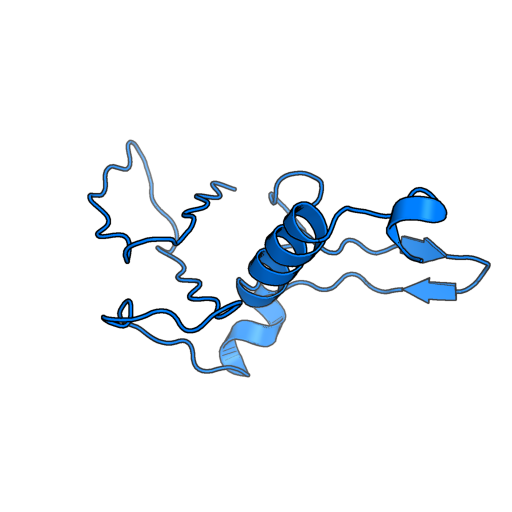 ? -9.486 2.702 -3.439 1.00 84.06 100 ILE A N 1
ATOM 697 C CA . ILE A 1 100 ? -10.750 2.128 -3.899 1.00 84.06 100 ILE A CA 1
ATOM 698 C C . ILE A 1 100 ? -10.540 1.759 -5.369 1.00 84.06 100 ILE A C 1
ATOM 700 O O . ILE A 1 100 ? -10.065 2.598 -6.137 1.00 84.06 100 ILE A O 1
ATOM 704 N N . HIS A 1 101 ? -10.822 0.508 -5.722 1.00 77.00 101 HIS A N 1
ATOM 705 C CA . HIS A 1 101 ? -10.630 -0.060 -7.056 1.00 77.00 101 HIS A CA 1
ATOM 706 C C . HIS A 1 101 ? -11.805 -0.960 -7.434 1.00 77.00 101 HIS A C 1
ATOM 708 O O . HIS A 1 101 ? -12.454 -1.487 -6.498 1.00 77.00 101 HIS A O 1
#

InterPro domains:
  IPR019501 Peptidase M30, hyicolysin [PF10460] (7-100)

Radius of gyration: 15.57 Å; Cα contacts (8 Å, |Δi|>4): 88; chains: 1; bounding box: 45×31×43 Å

Foldseek 3Di:
DQVVVVHDDPVLVLQLVLLVVQQAAPPPWDPSSFFDWDADPNDTDHGRRRVVCPVVDDADPDDDLDAPVSRHHHDDPPDDDDDDDDDDDDHPPDDDDDTDD

Mean predicted aligned error: 6.5 Å

Nearest PDB structures (foldseek):
  7m8v-assembly9_I  TM=3.506E-01  e=8.816E+00  Homo sapiens
  3na0-assembly1_A  TM=3.506E-01  e=7.714E+00  Homo sapiens
  4zgx-assembly4_D  TM=3.513E-01  e=7.714E+00  Homo sapiens